Protein AF-A0A969EM32-F1 (afdb_monomer_lite)

Radius of gyration: 26.32 Å; chains: 1; bounding box: 41×56×76 Å

Secondary structure (DSSP, 8-state):
-PPP--B-TTT-PBP-EEEEE-TTT--EEEEEEPPPTGGGS-HHHHHHHHHHHHTTT-HHHHHHHH---HHHHHHHHHHHHHHTT-PPPP-TTT---HHHHHHHHHTTSS-HHHHHHHHTT-------S------STT-PPP-------

Structure (mmCIF, N/CA/C/O backbone):
data_AF-A0A969EM32-F1
#
_entry.id   AF-A0A969EM32-F1
#
loop_
_atom_site.group_PDB
_atom_site.id
_atom_site.type_symbol
_atom_site.label_atom_id
_atom_site.label_alt_id
_atom_site.label_comp_id
_atom_site.label_asym_id
_atom_site.label_entity_id
_atom_site.label_seq_id
_atom_site.pdbx_PDB_ins_code
_atom_site.Cartn_x
_atom_site.Cartn_y
_atom_site.Cartn_z
_atom_site.occupancy
_atom_site.B_iso_or_equiv
_atom_site.auth_seq_id
_atom_site.auth_comp_id
_atom_site.auth_asym_id
_atom_site.auth_atom_id
_atom_site.pdbx_PDB_model_num
ATOM 1 N N . MET A 1 1 ? 5.592 5.531 12.434 1.00 56.56 1 MET A N 1
ATOM 2 C CA . MET A 1 1 ? 4.143 5.229 12.426 1.00 56.56 1 MET A CA 1
ATOM 3 C C . MET A 1 1 ? 4.003 3.717 12.319 1.00 56.56 1 MET A C 1
ATOM 5 O O . MET A 1 1 ? 4.681 3.151 11.474 1.00 56.56 1 MET A O 1
ATOM 9 N N . ALA A 1 2 ? 3.247 3.053 13.196 1.00 67.38 2 ALA A N 1
ATOM 10 C CA . ALA A 1 2 ? 3.049 1.604 13.089 1.00 67.38 2 ALA A CA 1
ATOM 11 C C . ALA A 1 2 ? 2.040 1.301 11.969 1.00 67.38 2 ALA A C 1
ATOM 13 O O . ALA A 1 2 ? 1.015 1.978 11.874 1.00 67.38 2 ALA A O 1
ATOM 14 N N . LYS A 1 3 ? 2.338 0.315 11.113 1.00 76.44 3 LYS A N 1
ATOM 15 C CA . LYS A 1 3 ? 1.414 -0.153 10.071 1.00 76.44 3 LYS A CA 1
ATOM 16 C C . LYS A 1 3 ? 0.198 -0.809 10.740 1.00 76.44 3 LYS A C 1
ATOM 18 O O . LYS A 1 3 ? 0.350 -1.540 11.717 1.00 76.44 3 LYS A O 1
ATOM 23 N N . ILE A 1 4 ? -0.999 -0.545 10.217 1.00 83.50 4 ILE A N 1
ATOM 24 C CA . ILE A 1 4 ? -2.218 -1.258 10.623 1.00 83.50 4 ILE A CA 1
ATOM 25 C C . ILE A 1 4 ? -2.036 -2.747 10.308 1.00 83.50 4 ILE A C 1
ATOM 27 O O . ILE A 1 4 ? -1.560 -3.092 9.228 1.00 83.50 4 ILE A O 1
ATOM 31 N N . LEU A 1 5 ? -2.423 -3.619 11.239 1.00 83.69 5 LEU A N 1
ATOM 32 C CA . LEU A 1 5 ? -2.429 -5.062 11.013 1.00 83.69 5 LEU A CA 1
ATOM 33 C C . LEU A 1 5 ? -3.552 -5.410 10.030 1.00 83.69 5 LEU A C 1
ATOM 35 O O . LEU A 1 5 ? -4.732 -5.354 10.370 1.00 83.69 5 LEU A O 1
ATOM 39 N N . ASP A 1 6 ? -3.180 -5.742 8.798 1.00 84.75 6 ASP A N 1
ATOM 40 C CA . ASP A 1 6 ? -4.082 -6.215 7.745 1.00 84.75 6 ASP A CA 1
ATOM 41 C C . ASP A 1 6 ? -4.188 -7.752 7.703 1.00 84.75 6 ASP A C 1
ATOM 43 O O . ASP A 1 6 ? -5.088 -8.295 7.054 1.00 84.75 6 ASP A O 1
ATOM 47 N N . GLN A 1 7 ? -3.322 -8.448 8.449 1.00 87.31 7 GLN A N 1
ATOM 48 C CA . GLN A 1 7 ? -3.287 -9.902 8.599 1.00 87.31 7 GLN A CA 1
ATOM 49 C C . GLN A 1 7 ? -3.225 -10.320 10.072 1.00 87.31 7 GLN A C 1
ATOM 51 O O . GLN A 1 7 ? -2.558 -9.694 10.896 1.00 87.31 7 GLN A O 1
ATOM 56 N N . CYS A 1 8 ? -3.899 -11.423 10.396 1.00 88.00 8 CYS A N 1
ATOM 57 C CA . CYS A 1 8 ? -3.908 -12.009 11.728 1.00 88.00 8 CYS A CA 1
ATOM 58 C C . CYS A 1 8 ? -2.532 -12.617 12.058 1.00 88.00 8 CYS A C 1
ATOM 60 O O . CYS A 1 8 ? -2.083 -13.502 11.330 1.00 88.00 8 CYS A O 1
ATOM 62 N N . PRO A 1 9 ? -1.879 -12.250 13.177 1.00 90.00 9 PRO A N 1
ATOM 63 C CA . PRO A 1 9 ? -0.554 -12.775 13.529 1.00 90.00 9 PRO A CA 1
ATOM 64 C C . PRO A 1 9 ? -0.549 -14.275 13.872 1.00 90.00 9 PRO A C 1
ATOM 66 O O . PRO A 1 9 ? 0.516 -14.874 13.968 1.00 90.00 9 PRO A O 1
ATOM 69 N N . VAL A 1 10 ? -1.725 -14.885 14.061 1.00 96.00 10 VAL A N 1
ATOM 70 C CA . VAL A 1 10 ? -1.869 -16.310 14.400 1.00 96.00 10 VAL A CA 1
ATOM 71 C C . VAL A 1 10 ? -2.097 -17.168 13.156 1.00 96.00 10 VAL A C 1
ATOM 73 O O . VAL A 1 10 ? -1.443 -18.191 12.987 1.00 96.00 10 VAL A O 1
ATOM 76 N N . CYS A 1 11 ? -3.028 -16.773 12.284 1.00 94.75 11 CYS A N 1
ATOM 77 C CA . CYS A 1 11 ? -3.462 -17.590 11.142 1.00 94.75 11 CYS A CA 1
ATOM 78 C C . CYS A 1 11 ? -3.261 -16.922 9.776 1.00 94.75 11 CYS A C 1
ATOM 80 O O . CYS A 1 11 ? -3.685 -17.479 8.768 1.00 94.75 11 CYS A O 1
ATOM 82 N N . GLN A 1 12 ? -2.686 -15.717 9.736 1.00 89.56 12 GLN A N 1
ATOM 83 C CA . GLN A 1 12 ? -2.434 -14.921 8.523 1.00 89.56 12 GLN A CA 1
ATOM 84 C C . GLN A 1 12 ? -3.695 -14.576 7.708 1.00 89.56 12 GLN A C 1
ATOM 86 O O . GLN A 1 12 ? -3.611 -14.033 6.610 1.00 89.56 12 GLN A O 1
ATOM 91 N N . SER A 1 13 ? -4.887 -14.842 8.253 1.00 89.75 13 SER A N 1
ATOM 92 C CA . SER A 1 13 ? -6.154 -14.456 7.631 1.00 89.75 13 SER A CA 1
ATOM 93 C C . SER A 1 13 ? -6.327 -12.939 7.635 1.00 89.75 13 SER A C 1
ATOM 95 O O . SER A 1 13 ? -5.811 -12.249 8.516 1.00 89.75 13 SER A O 1
ATOM 97 N N . ARG A 1 14 ? -7.084 -12.420 6.667 1.00 87.38 14 ARG A N 1
ATOM 98 C CA . ARG A 1 14 ? -7.374 -10.988 6.545 1.00 87.38 14 ARG A CA 1
ATOM 99 C C . ARG A 1 14 ? -8.086 -10.458 7.794 1.00 87.38 14 ARG A C 1
ATOM 101 O O . ARG A 1 14 ? -9.037 -11.079 8.265 1.00 87.38 14 ARG A O 1
ATOM 108 N N . MET A 1 15 ? -7.652 -9.301 8.290 1.00 88.12 15 MET A N 1
ATOM 109 C CA . MET A 1 15 ? -8.316 -8.588 9.386 1.00 88.12 15 MET A CA 1
ATOM 110 C C . MET A 1 15 ? -9.205 -7.449 8.871 1.00 88.12 15 MET A C 1
ATOM 112 O O . MET A 1 15 ? -8.922 -6.828 7.843 1.00 88.12 15 MET A O 1
ATOM 116 N N . GLU A 1 16 ? -10.275 -7.167 9.613 1.00 89.25 16 GLU A N 1
ATOM 117 C CA . GLU A 1 16 ? -11.172 -6.026 9.409 1.00 89.25 16 GLU A CA 1
ATOM 118 C C . GLU A 1 16 ? -11.050 -5.065 10.594 1.00 89.25 16 GLU A C 1
ATOM 120 O O . GLU A 1 16 ? -10.854 -5.485 11.736 1.00 89.25 16 GLU A O 1
ATOM 125 N N . ILE A 1 17 ? -11.184 -3.767 10.331 1.00 90.44 17 ILE A N 1
ATOM 126 C CA . ILE A 1 17 ? -11.263 -2.753 11.384 1.00 90.44 17 ILE A CA 1
ATOM 127 C C . ILE A 1 17 ? -12.720 -2.714 11.853 1.00 90.44 17 ILE A C 1
ATOM 129 O O . ILE A 1 17 ? -13.616 -2.546 11.029 1.00 90.44 17 ILE A O 1
ATOM 133 N N . THR A 1 18 ? -12.972 -2.861 13.156 1.00 93.94 18 THR A N 1
ATOM 134 C CA . THR A 1 18 ? -14.342 -2.916 13.706 1.00 93.94 18 THR A CA 1
ATOM 135 C C . THR A 1 18 ? -14.781 -1.649 14.444 1.00 93.94 18 THR A C 1
ATOM 137 O O . THR A 1 18 ? -15.971 -1.446 14.694 1.00 93.94 18 THR A O 1
ATOM 140 N N . GLN A 1 19 ? -13.824 -0.803 14.830 1.00 94.25 19 GLN A N 1
ATOM 141 C CA . GLN A 1 19 ? -14.070 0.356 15.678 1.00 94.25 19 GLN A CA 1
ATOM 142 C C . GLN A 1 19 ? -13.064 1.474 15.390 1.00 94.25 19 GLN A C 1
ATOM 144 O O . GLN A 1 19 ? -11.862 1.229 15.295 1.00 94.25 19 GLN A O 1
ATOM 149 N N . LEU A 1 20 ? -13.561 2.707 15.295 1.00 93.19 20 LEU A N 1
ATOM 150 C CA . LEU A 1 20 ? -12.769 3.934 15.234 1.00 93.19 20 LEU A CA 1
ATOM 151 C C . LEU A 1 20 ? -13.159 4.837 16.406 1.00 93.19 20 LEU A C 1
ATOM 153 O O . LEU A 1 20 ? -14.346 4.996 16.687 1.00 93.19 20 LEU A O 1
ATOM 157 N N . SER A 1 21 ? -12.171 5.447 17.057 1.00 95.75 21 SER A N 1
ATOM 158 C CA . SER A 1 21 ? -12.388 6.378 18.169 1.00 95.75 21 SER A CA 1
ATOM 159 C C . SER A 1 21 ? -11.824 7.752 17.821 1.00 95.75 21 SER A C 1
ATOM 161 O O . SER A 1 21 ? -10.655 7.872 17.448 1.00 95.75 21 SER A O 1
ATOM 163 N N . CYS A 1 22 ? -12.644 8.795 17.947 1.00 96.31 22 CYS A N 1
ATOM 164 C CA . CYS A 1 22 ? -12.205 10.174 17.766 1.00 96.31 22 CYS A CA 1
ATOM 165 C C . CYS A 1 22 ? -11.365 10.628 18.965 1.00 96.31 22 CYS A C 1
ATOM 167 O O . CYS A 1 22 ? -11.826 10.585 20.103 1.00 96.31 22 CYS A O 1
ATOM 169 N N . THR A 1 23 ? -10.161 11.136 18.712 1.00 96.56 23 THR A N 1
ATOM 170 C CA . THR A 1 23 ? -9.247 11.626 19.757 1.00 96.56 23 THR A CA 1
ATOM 171 C C . THR A 1 23 ? -9.622 12.999 20.319 1.00 96.56 23 THR A C 1
ATOM 173 O O . THR A 1 23 ? -9.026 13.427 21.300 1.00 96.56 23 THR A O 1
ATOM 176 N N . SER A 1 24 ? -10.588 13.699 19.711 1.00 97.94 24 SER A N 1
ATOM 177 C CA . SER A 1 24 ? -10.993 15.050 20.126 1.00 97.94 24 SER A CA 1
ATOM 178 C C . SER A 1 24 ? -12.307 15.098 20.903 1.00 97.94 24 SER A C 1
ATOM 180 O O . SER A 1 24 ? -12.475 15.991 21.725 1.00 97.94 24 SER A O 1
ATOM 182 N N . CYS A 1 25 ? -13.259 14.214 20.602 1.00 97.31 25 CYS A N 1
ATOM 183 C CA . CYS A 1 25 ? -14.602 14.242 21.194 1.00 97.31 25 CYS A CA 1
ATOM 184 C C . CYS A 1 25 ? -15.093 12.862 21.645 1.00 97.31 25 CYS A C 1
ATOM 186 O O . CYS A 1 25 ? -16.281 12.694 21.897 1.00 97.31 25 CYS A O 1
ATOM 188 N N . GLU A 1 26 ? -14.202 11.865 21.669 1.00 96.19 26 GLU A N 1
ATOM 189 C CA . GLU A 1 26 ? -14.467 10.501 22.153 1.00 96.19 26 GLU A CA 1
ATOM 190 C C . GLU A 1 26 ? -15.580 9.745 21.410 1.00 96.19 26 GLU A C 1
ATOM 192 O O . GLU A 1 26 ? -15.973 8.650 21.804 1.00 96.19 26 GLU A O 1
ATOM 197 N N . THR A 1 27 ? -16.066 10.283 20.288 1.00 97.75 27 THR A N 1
ATOM 198 C CA . THR A 1 27 ? -17.057 9.602 19.452 1.00 97.75 27 THR A CA 1
ATOM 199 C C . THR A 1 27 ? -16.503 8.267 18.970 1.00 97.75 27 THR A C 1
ATOM 201 O O . THR A 1 27 ? -15.416 8.210 18.388 1.00 97.75 27 THR A O 1
ATOM 204 N N . VAL A 1 28 ? -17.279 7.205 19.186 1.00 97.62 28 VAL A N 1
ATOM 205 C CA . VAL A 1 28 ? -16.963 5.851 18.737 1.00 97.62 28 VAL A CA 1
ATOM 206 C C . VAL A 1 28 ? -17.838 5.501 17.542 1.00 97.62 28 VAL A C 1
ATOM 208 O O . VAL A 1 28 ? -19.064 5.553 17.618 1.00 97.62 28 VAL A O 1
ATOM 211 N N . VAL A 1 29 ? -17.200 5.110 16.444 1.00 96.31 29 VAL A N 1
ATOM 212 C CA . VAL A 1 29 ? -17.874 4.590 15.254 1.00 96.31 29 VAL A CA 1
ATOM 213 C C . VAL A 1 29 ? -17.620 3.089 15.184 1.00 96.31 29 VAL A C 1
ATOM 215 O O . VAL A 1 29 ? -16.473 2.659 15.060 1.00 96.31 29 VAL A O 1
ATOM 218 N N . VAL A 1 30 ? -18.688 2.294 15.264 1.00 97.12 30 VAL A N 1
ATOM 219 C CA . VAL A 1 30 ? -18.642 0.828 15.163 1.00 97.12 30 VAL A CA 1
ATOM 220 C C . VAL A 1 30 ? -19.178 0.403 13.803 1.00 97.12 30 VAL A C 1
ATOM 222 O O . VAL A 1 30 ? -20.236 0.855 13.370 1.00 97.12 30 VAL A O 1
ATOM 225 N N . GLY A 1 31 ? -18.449 -0.473 13.126 1.00 94.19 31 GLY A N 1
ATOM 226 C CA . GLY A 1 31 ? -18.791 -0.955 11.792 1.00 94.19 31 GLY A CA 1
ATOM 227 C C . GLY A 1 31 ? -17.672 -1.821 11.236 1.00 94.19 31 GLY A C 1
ATOM 228 O O . GLY A 1 31 ? -16.609 -1.899 11.833 1.00 94.19 31 GLY A O 1
ATOM 229 N N . ARG A 1 32 ? -17.894 -2.488 10.104 1.00 92.50 32 ARG A N 1
ATOM 230 C CA . ARG A 1 32 ? -16.833 -3.242 9.420 1.00 92.50 32 ARG A CA 1
ATOM 231 C C . ARG A 1 32 ? -16.186 -2.346 8.379 1.00 92.50 32 ARG A C 1
ATOM 233 O O . ARG A 1 32 ? -16.844 -1.952 7.418 1.00 92.50 32 ARG A O 1
ATOM 240 N N . PHE A 1 33 ? -14.914 -2.024 8.575 1.00 89.19 33 PHE A N 1
ATOM 241 C CA . PHE A 1 33 ? -14.136 -1.202 7.659 1.00 89.19 33 PHE A CA 1
ATOM 242 C C . PHE A 1 33 ? -12.974 -2.006 7.091 1.00 89.19 33 PHE A C 1
ATOM 244 O O . PHE A 1 33 ? -12.280 -2.743 7.796 1.00 89.19 33 PHE A O 1
ATOM 251 N N . GLU A 1 34 ? -12.729 -1.815 5.801 1.00 83.75 34 GLU A N 1
ATOM 252 C CA . GLU A 1 34 ? -11.559 -2.374 5.149 1.00 83.75 34 GLU A CA 1
ATOM 253 C C . GLU A 1 34 ? -10.406 -1.361 5.156 1.00 83.75 34 GLU A C 1
ATOM 255 O O . GLU A 1 34 ? -10.621 -0.191 4.824 1.00 83.75 34 GLU A O 1
ATOM 260 N N . PRO A 1 35 ? -9.167 -1.787 5.464 1.00 82.75 35 PRO A N 1
ATOM 261 C CA . PRO A 1 35 ? -7.992 -0.959 5.232 1.00 82.75 35 PRO A CA 1
ATOM 262 C C . PRO A 1 35 ? -7.908 -0.540 3.760 1.00 82.75 35 PRO A C 1
ATOM 264 O O . PRO A 1 35 ? -8.168 -1.343 2.853 1.00 82.75 35 PRO A O 1
ATOM 267 N N . ASN A 1 36 ? -7.520 0.713 3.513 1.00 85.75 36 ASN A N 1
ATOM 268 C CA . ASN A 1 36 ? -7.373 1.217 2.151 1.00 85.75 36 ASN A CA 1
ATOM 269 C C . ASN A 1 36 ? -6.213 0.507 1.418 1.00 85.75 36 ASN A C 1
ATOM 271 O O . ASN A 1 36 ? -5.408 -0.205 2.019 1.00 85.75 36 ASN A O 1
ATOM 275 N N . ARG A 1 37 ? -6.111 0.703 0.099 1.00 87.56 37 ARG A N 1
ATOM 276 C CA . ARG A 1 37 ? -5.074 0.050 -0.723 1.00 87.56 37 ARG A CA 1
ATOM 277 C C . ARG A 1 37 ? -3.640 0.371 -0.283 1.00 87.56 37 ARG A C 1
ATOM 279 O O . ARG A 1 37 ? -2.784 -0.499 -0.354 1.00 87.56 37 ARG A O 1
ATOM 286 N N . PHE A 1 38 ? -3.390 1.575 0.232 1.00 88.81 38 PHE A N 1
ATOM 287 C CA . PHE A 1 38 ? -2.070 1.982 0.718 1.00 88.81 38 PHE A CA 1
ATOM 288 C C . PHE A 1 38 ? -1.706 1.271 2.022 1.00 88.81 38 PHE A C 1
ATOM 290 O O . PHE A 1 38 ? -0.550 0.928 2.232 1.00 88.81 38 PHE A O 1
ATOM 297 N N . SER A 1 39 ? -2.695 0.980 2.873 1.00 86.19 39 SER A N 1
ATOM 298 C CA . SER A 1 39 ? -2.494 0.199 4.097 1.00 86.19 39 SER A CA 1
ATOM 299 C C . SER A 1 39 ? -2.045 -1.236 3.822 1.00 86.19 39 SER A C 1
ATOM 301 O O . SER A 1 39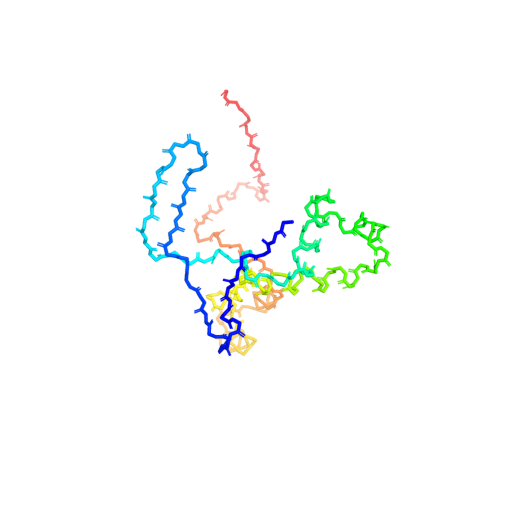 ? -1.485 -1.855 4.717 1.00 86.19 39 SER A O 1
ATOM 303 N N . LYS A 1 40 ? -2.271 -1.756 2.610 1.00 85.19 40 LYS A N 1
ATOM 304 C CA . LYS A 1 40 ? -1.865 -3.107 2.199 1.00 85.19 40 LYS A CA 1
ATOM 305 C C . LYS A 1 40 ? -0.440 -3.158 1.645 1.00 85.19 40 LYS A C 1
ATOM 307 O O . LYS A 1 40 ? 0.128 -4.241 1.551 1.00 85.19 40 LYS A O 1
ATOM 312 N N . LEU A 1 41 ? 0.152 -2.008 1.312 1.00 89.50 41 LEU A N 1
ATOM 313 C CA . LEU A 1 41 ? 1.494 -1.960 0.742 1.00 89.50 41 LEU A CA 1
ATOM 314 C C . LEU A 1 41 ? 2.546 -2.517 1.721 1.00 89.50 41 LEU A C 1
ATOM 316 O O . LEU A 1 41 ? 2.433 -2.321 2.942 1.00 89.50 41 LEU A O 1
ATOM 320 N N . PRO A 1 42 ? 3.585 -3.200 1.215 1.00 88.69 42 PRO A N 1
ATOM 321 C CA . PRO A 1 42 ? 4.790 -3.486 1.982 1.00 88.69 42 PRO A CA 1
ATOM 322 C C . PRO A 1 42 ? 5.440 -2.198 2.501 1.00 88.69 42 PRO A C 1
ATOM 324 O O . PRO A 1 42 ? 5.355 -1.142 1.872 1.00 88.69 42 PRO A O 1
ATOM 327 N N . GLN A 1 43 ? 6.140 -2.283 3.635 1.00 88.50 43 GLN A N 1
ATOM 328 C CA . GLN A 1 43 ? 6.823 -1.125 4.227 1.00 88.50 43 GLN A CA 1
ATOM 329 C C . GLN A 1 43 ? 7.843 -0.500 3.258 1.00 88.50 43 GLN A C 1
ATOM 331 O O . GLN A 1 43 ? 7.996 0.719 3.209 1.00 88.50 43 GLN A O 1
ATOM 336 N N . GLU A 1 44 ? 8.510 -1.336 2.466 1.00 91.56 44 GLU A N 1
ATOM 337 C CA . GLU A 1 44 ? 9.471 -0.925 1.441 1.00 91.56 44 GLU A CA 1
ATOM 338 C C . GLU A 1 44 ? 8.800 -0.122 0.318 1.00 91.56 44 GLU A C 1
ATOM 340 O O . GLU A 1 44 ? 9.317 0.918 -0.092 1.00 91.56 44 GLU A O 1
ATOM 345 N N . SER A 1 45 ? 7.620 -0.553 -0.131 1.00 93.75 45 SER A N 1
ATOM 346 C CA . SER A 1 45 ? 6.826 0.141 -1.149 1.00 93.75 45 SER A CA 1
ATOM 347 C C . SER A 1 45 ? 6.276 1.472 -0.640 1.00 93.75 45 SER A C 1
ATOM 349 O O . SER A 1 45 ? 6.267 2.452 -1.382 1.00 93.75 45 SER A O 1
ATOM 351 N N . ILE A 1 46 ? 5.885 1.549 0.639 1.00 93.06 46 ILE A N 1
ATOM 352 C CA . ILE A 1 46 ? 5.496 2.814 1.286 1.00 93.06 46 ILE A CA 1
ATOM 353 C C . ILE A 1 46 ? 6.681 3.785 1.310 1.00 93.06 46 ILE A C 1
ATOM 355 O O . ILE A 1 46 ? 6.538 4.930 0.888 1.00 93.06 46 ILE A O 1
ATOM 359 N N . ALA A 1 47 ? 7.864 3.331 1.736 1.00 93.25 47 ALA A N 1
ATOM 360 C CA . ALA A 1 47 ? 9.065 4.167 1.760 1.00 93.25 47 ALA A CA 1
ATOM 361 C C . ALA A 1 47 ? 9.453 4.664 0.355 1.00 93.25 47 ALA A C 1
ATOM 363 O O . ALA A 1 47 ? 9.819 5.828 0.177 1.00 93.25 47 ALA A O 1
ATOM 364 N N . PHE A 1 48 ? 9.327 3.804 -0.659 1.00 95.88 48 PHE A N 1
ATOM 365 C CA . PHE A 1 48 ? 9.554 4.191 -2.048 1.00 95.88 48 PHE A CA 1
ATOM 366 C C . PHE A 1 48 ? 8.519 5.212 -2.547 1.00 95.88 48 PHE A C 1
ATOM 368 O O . PHE A 1 48 ? 8.897 6.201 -3.175 1.00 95.88 48 PHE A O 1
ATOM 375 N N . LEU A 1 49 ? 7.233 5.026 -2.226 1.00 95.50 49 LEU A N 1
ATOM 376 C CA . LEU A 1 49 ? 6.166 5.977 -2.551 1.00 95.50 49 LEU A CA 1
ATOM 377 C C . LEU A 1 49 ? 6.412 7.347 -1.896 1.00 95.50 49 LEU A C 1
ATOM 379 O O . LEU A 1 49 ? 6.260 8.375 -2.553 1.00 95.50 49 LEU A O 1
ATOM 383 N N . GLU A 1 50 ? 6.835 7.386 -0.632 1.00 95.31 50 GLU A N 1
ATOM 384 C CA . GLU A 1 50 ? 7.194 8.635 0.052 1.00 95.31 50 GLU A CA 1
ATOM 385 C C . GLU A 1 50 ? 8.362 9.349 -0.636 1.00 95.31 50 GLU A C 1
ATOM 387 O O . GLU A 1 50 ? 8.301 10.563 -0.849 1.00 95.31 50 GLU A O 1
ATOM 392 N N . ALA A 1 51 ? 9.406 8.610 -1.026 1.00 95.31 51 ALA A N 1
ATOM 393 C CA . ALA A 1 51 ? 10.528 9.164 -1.780 1.00 95.31 51 ALA A CA 1
ATOM 394 C C . ALA A 1 51 ? 10.080 9.696 -3.150 1.00 95.31 51 ALA A C 1
ATOM 396 O O . ALA A 1 51 ? 10.489 10.785 -3.556 1.00 95.31 51 ALA A O 1
ATOM 397 N N . PHE A 1 52 ? 9.200 8.971 -3.842 1.00 96.75 52 PHE A N 1
ATOM 398 C CA . PHE A 1 52 ? 8.624 9.404 -5.112 1.00 96.75 52 PHE A CA 1
ATOM 399 C C . PHE A 1 52 ? 7.851 10.722 -4.964 1.00 96.75 52 PHE A C 1
ATOM 401 O O . PHE A 1 52 ? 8.091 11.665 -5.719 1.00 96.75 52 PHE A O 1
ATOM 408 N N . VAL A 1 53 ? 6.975 10.829 -3.959 1.00 96.38 53 VAL A N 1
ATOM 409 C CA . VAL A 1 53 ? 6.191 12.047 -3.693 1.00 96.38 53 VAL A CA 1
ATOM 410 C C . VAL A 1 53 ? 7.087 13.209 -3.255 1.00 96.38 53 VAL A C 1
ATOM 412 O O . VAL A 1 53 ? 6.913 14.325 -3.746 1.00 96.38 53 VAL A O 1
ATOM 415 N N . ARG A 1 54 ? 8.086 12.964 -2.396 1.00 96.19 54 ARG A N 1
ATOM 416 C CA . ARG A 1 54 ? 9.068 13.976 -1.961 1.00 96.19 54 ARG A CA 1
ATOM 417 C C . ARG A 1 54 ? 9.813 14.588 -3.145 1.00 96.19 54 ARG A C 1
ATOM 419 O O . ARG A 1 54 ? 9.965 15.804 -3.209 1.00 96.19 54 ARG A O 1
ATOM 426 N N . ASN A 1 55 ? 10.214 13.747 -4.094 1.00 96.19 55 ASN A N 1
ATOM 427 C CA . ASN A 1 55 ? 10.880 14.151 -5.329 1.00 96.19 55 ASN A CA 1
ATOM 428 C C . ASN A 1 55 ? 9.888 14.571 -6.434 1.00 96.19 55 ASN A C 1
ATOM 430 O O . ASN A 1 55 ? 10.282 14.728 -7.586 1.00 96.19 55 ASN A O 1
ATOM 434 N N . ARG A 1 56 ? 8.592 14.742 -6.124 1.00 95.31 56 ARG A N 1
ATOM 435 C CA . ARG A 1 56 ? 7.537 15.164 -7.072 1.00 95.31 56 ARG A CA 1
ATOM 436 C C . ARG A 1 56 ? 7.467 14.299 -8.342 1.00 95.31 56 ARG A C 1
ATOM 438 O O . ARG A 1 56 ? 7.135 14.790 -9.417 1.00 95.31 56 ARG A O 1
ATOM 445 N N . GLY A 1 57 ? 7.820 13.020 -8.227 1.00 93.25 57 GLY A N 1
ATOM 446 C CA . GLY A 1 57 ? 7.899 12.076 -9.342 1.00 93.25 57 GLY A CA 1
ATOM 447 C C . GLY A 1 57 ? 9.085 12.277 -10.293 1.00 93.25 57 GLY A C 1
ATOM 448 O O . GLY A 1 57 ? 9.130 11.662 -11.360 1.00 93.25 57 GLY A O 1
ATOM 449 N N . ASN A 1 58 ? 10.061 13.118 -9.941 1.00 94.50 58 ASN A N 1
ATOM 450 C CA . ASN A 1 58 ? 11.253 13.339 -10.748 1.00 94.50 58 ASN A CA 1
ATOM 451 C C . ASN A 1 58 ? 12.247 12.182 -10.585 1.00 94.50 58 ASN A C 1
ATOM 453 O O . ASN A 1 58 ? 13.038 12.135 -9.644 1.00 94.50 58 ASN A O 1
ATOM 457 N N . VAL A 1 59 ? 12.243 11.267 -11.555 1.00 93.81 59 VAL A N 1
ATOM 458 C CA . VAL A 1 59 ? 13.096 10.069 -11.530 1.00 93.81 59 VAL A CA 1
ATOM 459 C C . VAL A 1 59 ? 14.586 10.416 -11.429 1.00 93.81 59 VAL A C 1
ATOM 461 O O . VAL A 1 59 ? 15.308 9.734 -10.714 1.00 93.81 59 VAL A O 1
ATOM 464 N N . LYS A 1 60 ? 15.052 11.503 -12.061 1.00 92.19 60 LYS A N 1
ATOM 465 C CA . LYS A 1 60 ? 16.468 11.913 -11.979 1.00 92.19 60 LYS A CA 1
ATOM 466 C C . LYS A 1 60 ? 16.860 12.390 -10.581 1.00 92.19 60 LYS A C 1
ATOM 468 O O . LYS A 1 60 ? 18.001 12.228 -10.161 1.00 92.19 60 LYS A O 1
ATOM 473 N N . GLU A 1 61 ? 15.940 13.030 -9.865 1.00 94.44 61 GLU A N 1
ATOM 474 C CA . GLU A 1 61 ? 16.167 13.398 -8.465 1.00 94.44 61 GLU A CA 1
ATOM 475 C C . GLU A 1 61 ? 16.164 12.166 -7.572 1.00 94.44 61 GLU A C 1
ATOM 477 O O . GLU A 1 61 ? 17.065 12.025 -6.751 1.00 94.44 61 GLU A O 1
ATOM 482 N N . MET A 1 62 ? 15.260 11.221 -7.827 1.00 96.12 62 MET A N 1
ATOM 483 C CA . MET A 1 62 ? 15.244 9.942 -7.122 1.00 96.12 62 MET A CA 1
ATOM 484 C C . MET A 1 62 ? 16.520 9.119 -7.338 1.00 96.12 62 MET A C 1
ATOM 486 O O . MET A 1 62 ? 16.980 8.493 -6.391 1.00 96.12 62 MET A O 1
ATOM 490 N N . GLU A 1 63 ? 17.125 9.128 -8.532 1.00 94.69 63 GLU A N 1
ATOM 491 C CA . GLU A 1 63 ? 18.425 8.470 -8.765 1.00 94.69 63 GLU A CA 1
ATOM 492 C C . GLU A 1 63 ? 19.511 9.021 -7.838 1.00 94.69 63 GLU A C 1
ATOM 494 O O . GLU A 1 63 ? 20.301 8.259 -7.283 1.00 94.69 63 GLU A O 1
ATOM 499 N N . ARG A 1 64 ? 19.531 10.345 -7.643 1.00 93.56 64 ARG A N 1
ATOM 500 C CA . ARG A 1 64 ? 20.502 11.016 -6.769 1.00 93.56 64 ARG A CA 1
ATOM 501 C C . ARG A 1 64 ? 20.209 10.782 -5.288 1.00 93.56 64 ARG A C 1
ATOM 503 O O . ARG A 1 64 ? 21.145 10.567 -4.531 1.00 93.56 64 ARG A O 1
ATOM 510 N N . ASP A 1 65 ? 18.937 10.825 -4.897 1.00 92.56 65 ASP A N 1
ATOM 511 C CA . ASP A 1 65 ? 18.479 10.673 -3.507 1.00 92.56 65 ASP A CA 1
ATOM 512 C C . ASP A 1 65 ? 18.622 9.223 -3.010 1.00 92.56 65 ASP A C 1
ATOM 514 O O . ASP A 1 65 ? 19.103 8.972 -1.909 1.00 92.56 65 ASP A O 1
ATOM 518 N N . LEU A 1 66 ? 18.250 8.248 -3.845 1.00 92.62 66 LEU A N 1
ATOM 519 C CA . LEU A 1 66 ? 18.235 6.825 -3.490 1.00 92.62 66 LEU A CA 1
ATOM 520 C C . LEU A 1 66 ? 19.508 6.070 -3.907 1.00 92.62 66 LEU A C 1
ATOM 522 O O . LEU A 1 66 ? 19.694 4.929 -3.489 1.00 92.62 66 LEU A O 1
ATOM 526 N N . GLY A 1 67 ? 20.364 6.659 -4.750 1.00 93.69 67 GLY A N 1
ATOM 527 C CA . GLY A 1 67 ? 21.610 6.034 -5.212 1.00 93.69 67 GLY A CA 1
ATOM 528 C C . GLY A 1 67 ? 21.410 4.790 -6.088 1.00 93.69 67 GLY A C 1
ATOM 529 O O . GLY A 1 67 ? 22.294 3.938 -6.165 1.00 93.69 67 GLY A O 1
ATOM 530 N N . ILE A 1 68 ? 20.249 4.659 -6.733 1.00 93.88 68 ILE A N 1
ATOM 531 C CA . ILE A 1 68 ? 19.893 3.532 -7.607 1.00 93.88 68 ILE A CA 1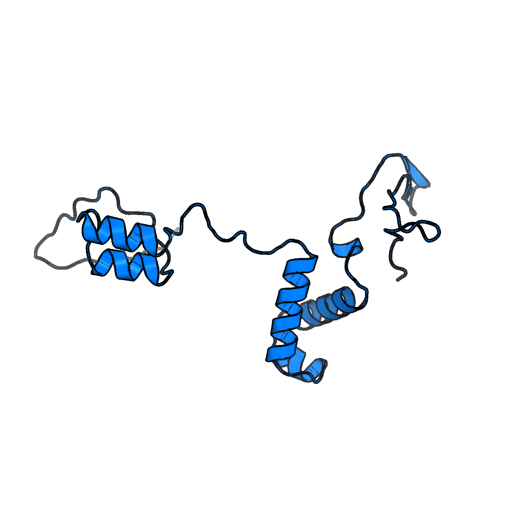
ATOM 532 C C . ILE A 1 68 ? 19.690 4.006 -9.045 1.00 93.88 68 ILE A C 1
ATOM 534 O O . ILE A 1 68 ? 19.356 5.163 -9.286 1.00 93.88 68 ILE A O 1
ATOM 538 N N . SER A 1 69 ? 19.881 3.106 -10.012 1.00 94.44 69 SER A N 1
ATOM 539 C CA . SER A 1 69 ? 19.755 3.458 -11.427 1.00 94.44 69 SER A CA 1
ATOM 540 C C . SER A 1 69 ? 18.305 3.712 -11.839 1.00 94.44 69 SER A C 1
ATOM 542 O O . SER A 1 69 ? 17.366 3.118 -11.299 1.00 94.44 69 SER A O 1
ATOM 544 N N . TYR A 1 70 ? 18.133 4.524 -12.881 1.00 90.62 70 TYR A N 1
ATOM 545 C CA . TYR A 1 70 ? 16.856 4.820 -13.526 1.00 90.62 70 TYR A CA 1
ATOM 546 C C . TYR A 1 70 ? 15.998 3.571 -13.752 1.00 90.62 70 TYR A C 1
ATOM 548 O O . TYR A 1 70 ? 14.797 3.574 -13.489 1.00 90.62 70 TYR A O 1
ATOM 556 N N . TRP A 1 71 ? 16.620 2.488 -14.233 1.00 92.12 71 TRP A N 1
ATOM 557 C CA . TRP A 1 71 ? 15.925 1.245 -14.572 1.00 92.12 71 TRP A CA 1
ATOM 558 C C . TRP A 1 71 ? 15.323 0.572 -13.334 1.00 92.12 71 TRP A C 1
ATOM 560 O O . TRP A 1 71 ? 14.195 0.088 -13.379 1.00 92.12 71 TRP A O 1
ATOM 570 N N . VAL A 1 72 ? 16.042 0.601 -12.208 1.00 93.75 72 VAL A N 1
ATOM 571 C CA . VAL A 1 72 ? 15.548 0.073 -10.930 1.00 93.75 72 VAL A CA 1
ATOM 572 C C . VAL A 1 72 ? 14.397 0.927 -10.409 1.00 93.75 72 VAL A C 1
ATOM 574 O O . VAL A 1 72 ? 13.393 0.377 -9.966 1.00 93.75 72 VAL A O 1
ATOM 577 N N . ILE A 1 73 ? 14.498 2.257 -10.500 1.00 95.19 73 ILE A N 1
ATOM 578 C CA . ILE A 1 73 ? 13.409 3.157 -10.085 1.00 95.19 73 ILE A CA 1
ATOM 579 C C . ILE A 1 73 ? 12.166 2.901 -10.926 1.00 95.19 73 ILE A C 1
ATOM 581 O O . ILE A 1 73 ? 11.074 2.781 -10.383 1.00 95.19 73 ILE A O 1
ATOM 585 N N . ARG A 1 74 ? 12.328 2.777 -12.246 1.00 93.62 74 ARG A N 1
ATOM 586 C CA . ARG A 1 74 ? 11.211 2.521 -13.152 1.00 93.62 74 ARG A CA 1
ATOM 587 C C . ARG A 1 74 ? 10.528 1.193 -12.849 1.00 93.62 74 ARG A C 1
ATOM 589 O O . ARG A 1 74 ? 9.318 1.176 -12.673 1.00 93.62 74 ARG A O 1
ATOM 596 N N . ARG A 1 75 ? 11.312 0.129 -12.659 1.00 95.00 75 ARG A N 1
ATOM 597 C CA . ARG A 1 75 ? 10.794 -1.167 -12.213 1.00 95.00 75 ARG A CA 1
ATOM 598 C C . ARG A 1 75 ? 10.025 -1.056 -10.890 1.00 95.00 75 ARG A C 1
ATOM 600 O O . ARG A 1 75 ? 8.945 -1.617 -10.783 1.00 95.00 75 ARG A O 1
ATOM 607 N N . LYS A 1 76 ? 10.543 -0.315 -9.906 1.00 94.62 76 LYS A N 1
ATOM 608 C CA . LYS A 1 76 ? 9.859 -0.099 -8.618 1.00 94.62 76 LYS A CA 1
ATOM 609 C C . LYS A 1 76 ? 8.566 0.710 -8.749 1.00 94.62 76 LYS A C 1
ATOM 611 O O . LYS A 1 76 ? 7.628 0.468 -7.999 1.00 94.62 76 LYS A O 1
ATOM 616 N N . ILE A 1 77 ? 8.499 1.660 -9.685 1.00 94.94 77 ILE A N 1
ATOM 617 C CA . ILE A 1 77 ? 7.253 2.371 -10.010 1.00 94.94 77 ILE A CA 1
ATOM 618 C C . ILE A 1 77 ? 6.227 1.383 -10.569 1.00 94.94 77 ILE A C 1
ATOM 620 O O . ILE A 1 77 ? 5.086 1.391 -10.118 1.00 94.94 77 ILE A O 1
ATOM 624 N N . ASP A 1 78 ? 6.632 0.519 -11.499 1.00 93.50 78 ASP A N 1
ATOM 625 C CA . ASP A 1 78 ? 5.741 -0.482 -12.091 1.00 93.50 78 ASP A CA 1
ATOM 626 C C . ASP A 1 78 ? 5.247 -1.491 -11.033 1.00 93.50 78 ASP A C 1
ATOM 628 O O . ASP A 1 78 ? 4.049 -1.752 -10.942 1.00 93.50 78 ASP A O 1
ATOM 632 N N . GLU A 1 79 ? 6.140 -1.982 -10.164 1.00 94.06 79 GLU A N 1
ATOM 633 C CA . GLU A 1 79 ? 5.794 -2.836 -9.014 1.00 94.06 79 GLU A CA 1
ATOM 634 C C . GLU A 1 79 ? 4.777 -2.145 -8.085 1.00 94.06 79 GLU A C 1
ATOM 636 O O . GLU A 1 79 ? 3.763 -2.736 -7.720 1.00 94.06 79 GLU A O 1
ATOM 641 N N . LEU A 1 80 ? 4.987 -0.864 -7.765 1.00 95.00 80 LEU A N 1
ATOM 642 C CA . LEU A 1 80 ? 4.078 -0.083 -6.922 1.00 95.00 80 LEU A CA 1
ATOM 643 C C . LEU A 1 80 ? 2.699 0.126 -7.578 1.00 95.00 80 LEU A C 1
ATOM 645 O O . LEU A 1 80 ? 1.674 0.083 -6.895 1.00 95.00 80 LEU A O 1
ATOM 649 N N . ILE A 1 81 ? 2.650 0.344 -8.896 1.00 93.38 81 ILE A N 1
ATOM 650 C CA . ILE A 1 81 ? 1.395 0.440 -9.660 1.00 93.38 81 ILE A CA 1
ATOM 651 C C . ILE A 1 81 ? 0.624 -0.884 -9.579 1.00 93.38 81 ILE A C 1
ATOM 653 O O . ILE A 1 81 ? -0.589 -0.864 -9.338 1.00 93.38 81 ILE A O 1
ATOM 657 N N . ALA A 1 82 ? 1.320 -2.014 -9.729 1.00 91.88 82 ALA A N 1
ATOM 658 C CA . ALA A 1 82 ? 0.738 -3.347 -9.620 1.00 91.88 82 ALA A CA 1
ATOM 659 C C . ALA A 1 82 ? 0.187 -3.621 -8.210 1.00 91.88 82 ALA A C 1
ATOM 661 O O . ALA A 1 82 ? -0.976 -4.001 -8.062 1.00 91.88 82 ALA A O 1
ATOM 662 N N . GLU A 1 83 ? 0.969 -3.344 -7.163 1.00 92.06 83 GLU A N 1
ATOM 663 C CA . GLU A 1 83 ? 0.557 -3.510 -5.760 1.00 92.06 83 GLU A CA 1
ATOM 664 C C . GLU A 1 83 ? -0.660 -2.648 -5.389 1.00 92.06 83 GLU A C 1
ATOM 666 O O . GLU A 1 83 ? -1.527 -3.067 -4.618 1.00 92.06 83 GLU A O 1
ATOM 671 N N . LEU A 1 84 ? -0.762 -1.445 -5.962 1.00 91.81 84 LEU A N 1
ATOM 672 C CA . LEU A 1 84 ? -1.908 -0.551 -5.775 1.00 91.81 84 LEU A CA 1
ATOM 673 C C . LEU A 1 84 ? -3.139 -0.942 -6.611 1.00 91.81 84 LEU A C 1
ATOM 675 O O . LEU A 1 84 ? -4.196 -0.306 -6.464 1.00 91.81 84 LEU A O 1
ATOM 679 N N . GLY A 1 85 ? -3.017 -1.946 -7.486 1.00 90.06 85 GLY A N 1
ATOM 680 C CA . GLY A 1 85 ? -4.053 -2.333 -8.441 1.00 90.06 85 GLY A CA 1
ATOM 681 C C . GLY A 1 85 ? -4.419 -1.190 -9.389 1.00 90.06 85 GLY A C 1
ATOM 682 O O . GLY A 1 85 ? -5.595 -0.992 -9.694 1.00 90.06 85 GLY A O 1
ATOM 683 N N . LEU A 1 86 ? -3.429 -0.375 -9.764 1.00 88.69 86 LEU A N 1
ATOM 684 C CA . LEU A 1 86 ? -3.575 0.790 -10.643 1.00 88.69 86 LEU A CA 1
ATOM 685 C C . LEU A 1 86 ? -3.102 0.513 -12.067 1.00 88.69 86 LEU A C 1
ATOM 687 O O . LEU A 1 86 ? -3.021 1.445 -12.868 1.00 88.69 86 LEU A O 1
ATOM 691 N N . GLU A 1 87 ? -2.779 -0.740 -12.387 1.00 84.00 87 GLU A N 1
ATOM 692 C CA . GLU A 1 87 ? -2.469 -1.113 -13.757 1.00 84.00 87 GLU A CA 1
ATOM 693 C C . GLU A 1 87 ? -3.601 -0.642 -14.664 1.00 84.00 87 GLU A C 1
ATOM 695 O O . GLU A 1 87 ? -4.786 -0.895 -14.409 1.00 84.00 87 GLU A O 1
ATOM 700 N N . ALA A 1 88 ? -3.236 0.077 -15.725 1.00 62.47 88 ALA A N 1
ATOM 701 C CA . ALA A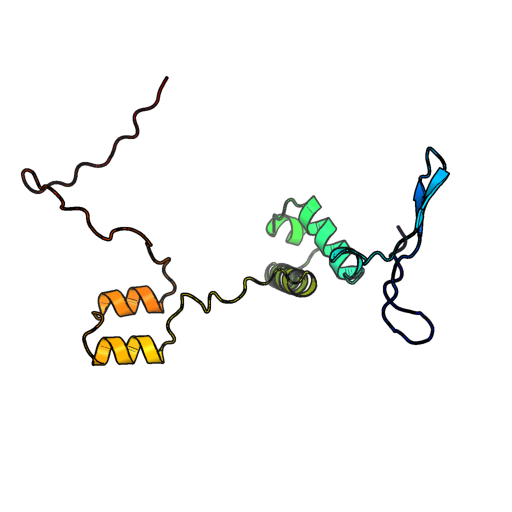 1 88 ? -4.168 0.294 -16.806 1.00 62.47 88 ALA A CA 1
ATOM 702 C C . ALA A 1 88 ? -4.593 -1.100 -17.259 1.00 62.47 88 ALA A C 1
ATOM 704 O O . ALA A 1 88 ? -3.749 -1.880 -17.709 1.00 62.47 88 ALA A O 1
ATOM 705 N N . LYS A 1 89 ? -5.887 -1.426 -17.128 1.00 53.78 89 LYS A N 1
ATOM 706 C CA . LYS A 1 89 ? -6.432 -2.556 -17.876 1.00 53.78 89 LYS A CA 1
ATOM 707 C C . LYS A 1 89 ? -5.913 -2.366 -19.302 1.00 53.78 89 LYS A C 1
ATOM 709 O O . LYS A 1 89 ? -6.053 -1.247 -19.812 1.00 53.78 89 LYS A O 1
ATOM 714 N N . PRO A 1 90 ? -5.272 -3.373 -19.926 1.00 47.56 90 PRO A N 1
ATOM 715 C CA . PRO A 1 90 ? -5.062 -3.285 -21.356 1.00 47.56 90 PRO A CA 1
ATOM 716 C C . PRO A 1 90 ? -6.432 -2.934 -21.916 1.00 47.56 90 PRO A C 1
ATOM 718 O O . PRO A 1 90 ? -7.426 -3.554 -21.530 1.00 47.56 90 PRO A O 1
ATOM 721 N N . ASP A 1 91 ? -6.490 -1.851 -22.680 1.00 46.75 91 ASP A N 1
ATOM 722 C CA . ASP A 1 91 ? -7.678 -1.419 -23.394 1.00 46.75 91 ASP A CA 1
ATOM 723 C C . ASP A 1 91 ? -8.038 -2.526 -24.399 1.00 46.75 91 ASP A C 1
ATOM 725 O O . ASP A 1 91 ? -7.728 -2.468 -25.586 1.00 46.75 91 ASP A O 1
ATOM 729 N N . ASN A 1 92 ? -8.585 -3.618 -23.869 1.00 46.31 92 ASN A N 1
ATOM 730 C CA . ASN A 1 92 ? -9.092 -4.776 -24.583 1.00 46.31 92 ASN A CA 1
ATOM 731 C C . ASN A 1 92 ? -10.449 -4.447 -25.208 1.00 46.31 92 ASN A C 1
ATOM 733 O O . ASN A 1 92 ? -10.988 -5.282 -25.922 1.00 46.31 92 ASN A O 1
ATOM 737 N N . GLU A 1 93 ? -11.003 -3.257 -24.953 1.00 46.41 93 GLU A N 1
ATOM 738 C CA . GLU A 1 93 ? -12.194 -2.785 -25.652 1.00 46.41 93 GLU A CA 1
ATOM 739 C C . GLU A 1 93 ? -11.850 -2.115 -26.989 1.00 46.41 93 GLU A C 1
ATOM 741 O O . GLU A 1 93 ? -12.718 -2.062 -27.857 1.00 46.41 93 GLU A O 1
ATOM 746 N N . THR A 1 94 ? -10.590 -1.708 -27.230 1.00 52.66 94 THR A N 1
ATOM 747 C CA . THR A 1 94 ? -10.253 -0.971 -28.466 1.00 52.66 94 THR A CA 1
ATOM 748 C C . THR A 1 94 ? -9.028 -1.471 -29.246 1.00 52.66 94 THR A C 1
ATOM 750 O O . THR A 1 94 ? -8.817 -1.045 -30.384 1.00 52.66 94 THR A O 1
ATOM 753 N N . ARG A 1 95 ? -8.215 -2.400 -28.720 1.00 56.97 95 ARG A N 1
ATOM 754 C CA . ARG A 1 95 ? -7.096 -2.987 -29.485 1.00 56.97 95 ARG A CA 1
ATOM 755 C C . ARG A 1 95 ? -7.501 -4.273 -30.198 1.00 56.97 95 ARG A C 1
ATOM 757 O O . ARG A 1 95 ? -7.466 -5.350 -29.612 1.00 56.97 95 ARG A O 1
ATOM 764 N N . LEU A 1 96 ? -7.793 -4.158 -31.494 1.00 64.19 96 LEU A N 1
ATOM 765 C CA . LEU A 1 96 ? -7.853 -5.317 -32.388 1.00 64.19 96 LEU A CA 1
ATOM 766 C C . LEU A 1 96 ? -6.533 -6.089 -32.303 1.00 64.19 96 LEU A C 1
ATOM 768 O O . LEU A 1 96 ? -5.441 -5.518 -32.382 1.00 64.19 96 LEU A O 1
ATOM 772 N N . THR A 1 97 ? -6.628 -7.401 -32.142 1.00 72.94 97 THR A N 1
ATOM 773 C CA . THR A 1 97 ? -5.463 -8.278 -32.156 1.00 72.94 97 THR A CA 1
ATOM 774 C C . THR A 1 97 ? -4.797 -8.236 -33.533 1.00 72.94 97 THR A C 1
ATOM 776 O O . THR A 1 97 ? -5.442 -8.012 -34.558 1.00 72.94 97 THR A O 1
ATOM 779 N N . ARG A 1 98 ? -3.489 -8.526 -33.599 1.00 75.06 98 ARG A N 1
ATOM 780 C CA . ARG A 1 98 ? -2.756 -8.642 -34.878 1.00 75.06 98 ARG A CA 1
ATOM 781 C C . ARG A 1 98 ? -3.492 -9.520 -35.893 1.00 75.06 98 ARG A C 1
ATOM 783 O O . ARG A 1 98 ? -3.456 -9.240 -37.085 1.00 75.06 98 ARG A O 1
ATOM 790 N N . ARG A 1 99 ? -4.132 -10.592 -35.414 1.00 75.88 99 ARG A N 1
ATOM 791 C CA . ARG A 1 99 ? -4.864 -11.537 -36.256 1.00 75.88 99 ARG A CA 1
ATOM 792 C C . ARG A 1 99 ? -6.093 -10.890 -36.890 1.00 75.88 99 ARG A C 1
ATOM 794 O O . ARG A 1 99 ? -6.262 -11.010 -38.094 1.00 75.88 99 ARG A O 1
ATOM 801 N N . GLU A 1 100 ? -6.879 -10.159 -36.107 1.00 79.25 100 GLU A N 1
ATOM 802 C CA . GLU A 1 100 ? -8.062 -9.441 -36.593 1.00 79.25 100 GLU A CA 1
ATOM 803 C C . GLU A 1 100 ? -7.682 -8.329 -37.573 1.00 79.25 100 GLU A C 1
ATOM 805 O O . GLU A 1 100 ? -8.309 -8.200 -38.616 1.00 79.25 100 GLU A O 1
ATOM 810 N N . ILE A 1 101 ? -6.612 -7.572 -37.304 1.00 80.62 101 ILE A N 1
ATOM 811 C CA . ILE A 1 101 ? -6.118 -6.538 -38.233 1.00 80.62 101 ILE A CA 1
ATOM 812 C C . ILE A 1 101 ? -5.758 -7.162 -39.590 1.00 80.62 101 ILE A C 1
ATOM 814 O O . ILE A 1 101 ? -6.131 -6.640 -40.638 1.00 80.62 101 ILE A O 1
ATOM 818 N N . LEU A 1 102 ? -5.064 -8.304 -39.586 1.00 79.88 102 LEU A N 1
ATOM 819 C CA . LEU A 1 102 ? -4.677 -8.995 -40.818 1.00 79.88 102 LEU A CA 1
ATOM 820 C C . LEU A 1 102 ? -5.870 -9.626 -41.548 1.00 79.88 102 LEU A C 1
ATOM 822 O O . LEU A 1 102 ? -5.880 -9.627 -42.777 1.00 79.88 102 LEU A O 1
ATOM 826 N N . GLU A 1 103 ? -6.875 -10.138 -40.831 1.00 85.00 103 GLU A N 1
ATOM 827 C CA . GLU A 1 103 ? -8.114 -10.630 -41.449 1.00 85.00 103 GLU A CA 1
ATOM 828 C C . GLU A 1 103 ? -8.911 -9.498 -42.096 1.00 85.00 103 GLU A C 1
ATOM 830 O O . GLU A 1 103 ? -9.310 -9.625 -43.250 1.00 85.00 103 GLU A O 1
ATOM 835 N N . ARG A 1 104 ? -9.065 -8.361 -41.414 1.00 84.38 104 ARG A N 1
ATOM 836 C CA . ARG A 1 104 ? -9.757 -7.188 -41.965 1.00 84.38 104 ARG A CA 1
ATOM 837 C C . ARG A 1 104 ? -9.033 -6.614 -43.181 1.00 84.38 104 ARG A C 1
ATOM 839 O O . ARG A 1 104 ? -9.682 -6.248 -44.156 1.00 84.38 104 ARG A O 1
ATOM 846 N N . LEU A 1 105 ? -7.697 -6.606 -43.168 1.00 84.19 105 LEU A N 1
ATOM 847 C CA . LEU A 1 105 ? -6.885 -6.227 -44.328 1.00 84.19 105 LEU A CA 1
ATOM 848 C C . LEU A 1 105 ? -7.075 -7.212 -45.492 1.00 84.19 105 LEU A C 1
ATOM 850 O O . LEU A 1 105 ? -7.242 -6.798 -46.635 1.00 84.19 105 LEU A O 1
ATOM 854 N N . LYS A 1 106 ? -7.088 -8.521 -45.205 1.00 83.19 106 LYS A N 1
ATOM 855 C CA . LYS A 1 106 ? -7.323 -9.574 -46.206 1.00 83.19 106 LYS A CA 1
ATOM 856 C C . LYS A 1 106 ? -8.723 -9.479 -46.820 1.00 83.19 106 LYS A C 1
ATOM 858 O O . LYS A 1 106 ? -8.871 -9.725 -48.013 1.00 83.19 106 LYS A O 1
ATOM 863 N N . ASN A 1 107 ? -9.722 -9.121 -46.018 1.00 88.31 107 ASN A N 1
ATOM 864 C CA . ASN A 1 107 ? -11.109 -8.953 -46.449 1.00 88.31 107 ASN A CA 1
ATOM 865 C C . ASN A 1 107 ? -11.371 -7.594 -47.124 1.00 88.31 107 ASN A C 1
ATOM 867 O O . ASN A 1 107 ? -12.465 -7.379 -47.638 1.00 88.31 107 ASN A O 1
ATOM 871 N N . GLY A 1 108 ? -10.391 -6.682 -47.134 1.00 83.75 108 GLY A N 1
ATOM 872 C CA . GLY A 1 108 ? -10.527 -5.340 -47.709 1.00 83.75 108 GLY A CA 1
ATOM 873 C C . GLY A 1 108 ? -11.365 -4.372 -46.867 1.00 83.75 108 GLY A C 1
ATOM 874 O O . GLY A 1 108 ? -11.790 -3.339 -47.372 1.00 83.75 108 GLY A O 1
ATOM 875 N N . GLU A 1 109 ? -11.611 -4.692 -45.596 1.00 84.31 109 GLU A N 1
ATOM 876 C CA . GLU A 1 109 ? -12.361 -3.846 -44.657 1.00 84.31 109 GLU A CA 1
ATOM 877 C C . GLU A 1 109 ? -11.532 -2.676 -44.115 1.00 84.31 109 GLU A C 1
ATOM 879 O O . GLU A 1 109 ? -12.094 -1.710 -43.602 1.00 84.31 109 GLU A O 1
ATOM 884 N N . ILE A 1 110 ? -10.204 -2.798 -44.177 1.00 83.62 110 ILE A N 1
ATOM 885 C CA . ILE A 1 110 ? -9.239 -1.746 -43.856 1.00 83.62 110 ILE A CA 1
ATOM 886 C C . ILE A 1 110 ? -8.126 -1.749 -44.902 1.00 83.62 110 ILE A C 1
ATOM 888 O O . ILE A 1 110 ? -7.757 -2.791 -45.447 1.00 83.62 110 ILE A O 1
ATOM 892 N N . THR A 1 111 ? -7.565 -0.580 -45.163 1.00 83.38 111 THR A N 1
ATOM 893 C CA . THR A 1 111 ? -6.396 -0.386 -46.022 1.00 83.38 111 THR A CA 1
ATOM 894 C C . THR A 1 111 ? -5.094 -0.684 -45.272 1.00 83.38 111 THR A C 1
ATOM 896 O O . THR A 1 111 ? -5.055 -0.770 -44.044 1.00 83.38 111 THR A O 1
ATOM 899 N N . ALA A 1 112 ? -3.988 -0.832 -46.008 1.00 80.38 112 ALA A N 1
ATOM 900 C CA . ALA A 1 112 ? -2.670 -1.067 -45.412 1.00 80.38 112 ALA A CA 1
ATOM 901 C C . ALA A 1 112 ? -2.210 0.089 -44.499 1.00 80.38 112 ALA A C 1
ATOM 903 O O . ALA A 1 112 ? 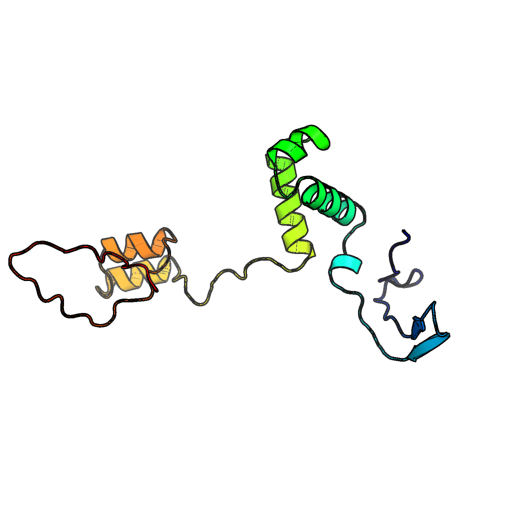-1.544 -0.158 -43.494 1.00 80.38 112 ALA A O 1
ATOM 904 N N . ASP A 1 113 ? -2.596 1.327 -44.824 1.00 75.62 113 ASP A N 1
ATOM 905 C CA . ASP A 1 113 ? -2.300 2.513 -44.012 1.00 75.62 113 ASP A CA 1
ATOM 906 C C . ASP A 1 113 ? -3.104 2.504 -42.699 1.00 75.62 113 ASP A C 1
ATOM 908 O O . ASP A 1 113 ? -2.549 2.637 -41.607 1.00 75.62 113 ASP A O 1
ATOM 912 N N . GLU A 1 114 ? -4.403 2.199 -42.783 1.00 75.69 114 GLU A N 1
ATOM 913 C CA . GLU A 1 114 ? -5.276 2.027 -41.616 1.00 75.69 114 GLU A CA 1
ATOM 914 C C . GLU A 1 114 ? -4.810 0.874 -40.716 1.00 75.69 114 GLU A C 1
ATOM 916 O O . GLU A 1 114 ? -4.771 1.015 -39.493 1.00 75.69 114 GLU A O 1
ATOM 921 N N . ALA A 1 115 ? -4.378 -0.245 -41.303 1.00 77.44 115 ALA A N 1
ATOM 922 C CA . ALA A 1 115 ? -3.806 -1.367 -40.566 1.00 77.44 115 ALA A CA 1
ATOM 923 C C . ALA A 1 115 ? -2.514 -0.978 -39.824 1.00 77.44 115 ALA A C 1
ATOM 925 O O . ALA A 1 115 ? -2.322 -1.384 -38.675 1.00 77.44 115 ALA A O 1
ATOM 926 N N . GLY A 1 116 ? -1.649 -0.165 -40.444 1.00 75.06 116 GLY A N 1
ATOM 927 C CA . GLY A 1 116 ? -0.435 0.365 -39.817 1.00 75.06 116 GLY A CA 1
ATOM 928 C C . GLY A 1 116 ? -0.737 1.247 -38.603 1.00 75.06 116 GLY A C 1
ATOM 929 O O . GLY A 1 116 ? -0.126 1.078 -37.545 1.00 75.06 116 GLY A O 1
ATOM 930 N N . ASN A 1 117 ? -1.739 2.118 -38.722 1.00 69.62 117 ASN A N 1
ATOM 931 C CA . ASN A 1 117 ? -2.161 3.018 -37.648 1.00 69.62 117 ASN A CA 1
ATOM 932 C C . ASN A 1 117 ? -2.767 2.267 -36.448 1.00 69.62 117 ASN A C 1
ATOM 934 O O . ASN A 1 117 ? -2.440 2.571 -35.298 1.00 69.62 117 ASN A O 1
ATOM 938 N N . VAL A 1 118 ? -3.584 1.239 -36.703 1.00 69.12 118 VAL A N 1
ATOM 939 C CA . VAL A 1 118 ? -4.196 0.401 -35.654 1.00 69.12 118 VAL A CA 1
ATOM 940 C C . VAL A 1 118 ? -3.157 -0.502 -34.968 1.00 69.12 118 VAL A C 1
ATOM 942 O O . VAL A 1 118 ? -3.212 -0.697 -33.753 1.00 69.12 118 VAL A O 1
ATOM 945 N N . TYR A 1 119 ? -2.171 -1.022 -35.707 1.00 65.38 119 TYR A N 1
ATOM 946 C CA . TYR A 1 119 ? -1.162 -1.948 -35.174 1.00 65.38 119 TYR A CA 1
ATOM 947 C C . TYR A 1 119 ? -0.109 -1.272 -34.279 1.00 65.38 119 TYR A C 1
ATOM 949 O O . TYR A 1 119 ? 0.352 -1.869 -33.306 1.00 65.38 119 TYR A O 1
ATOM 957 N N . ILE A 1 120 ? 0.267 -0.020 -34.568 1.00 58.69 120 ILE A N 1
ATOM 958 C CA . ILE A 1 120 ? 1.351 0.693 -33.861 1.00 58.69 120 ILE A CA 1
ATOM 959 C C . ILE A 1 120 ? 0.882 1.294 -32.516 1.00 58.69 120 ILE A C 1
ATOM 961 O O . ILE A 1 120 ? 1.675 1.837 -31.748 1.00 58.69 120 ILE A O 1
ATOM 965 N N . GLY A 1 121 ? -0.398 1.152 -32.152 1.00 50.09 121 GLY A N 1
ATOM 966 C CA . GLY A 1 121 ? -0.922 1.747 -30.920 1.00 50.09 121 GLY A CA 1
ATOM 967 C C . GLY A 1 121 ? -0.943 3.277 -30.968 1.00 50.09 121 GLY A C 1
ATOM 968 O O . GLY A 1 121 ? -0.884 3.926 -29.921 1.00 50.09 121 GLY A O 1
ATOM 969 N N . GLY A 1 122 ? -1.014 3.848 -32.174 1.00 40.25 122 GLY A N 1
ATOM 970 C CA . GLY A 1 122 ? -1.351 5.248 -32.361 1.00 40.25 122 GLY A CA 1
ATOM 971 C C . GLY A 1 122 ? -2.771 5.466 -31.859 1.00 40.25 122 GLY A C 1
ATOM 972 O O . GLY A 1 122 ? -3.672 4.703 -32.193 1.00 40.25 122 GLY A O 1
ATOM 973 N N . ARG A 1 123 ? -2.953 6.470 -30.998 1.00 37.78 123 ARG A N 1
ATOM 974 C CA . ARG A 1 123 ? -4.257 6.884 -30.469 1.00 37.78 123 ARG A CA 1
ATOM 975 C C . ARG A 1 123 ? -5.268 6.887 -31.612 1.00 37.78 123 ARG A C 1
ATOM 977 O O . ARG A 1 123 ? -5.074 7.622 -32.579 1.00 37.78 123 ARG A O 1
ATOM 984 N N . ALA A 1 124 ? -6.327 6.093 -31.494 1.00 38.44 124 ALA A N 1
ATOM 985 C CA . ALA A 1 124 ? -7.486 6.271 -32.344 1.00 38.44 124 ALA A CA 1
ATOM 986 C C . ALA A 1 124 ? -7.936 7.726 -32.171 1.00 38.44 124 ALA A C 1
ATOM 988 O O . ALA A 1 124 ? -8.308 8.148 -31.075 1.00 38.44 124 ALA A O 1
ATOM 989 N N . PHE A 1 125 ? -7.836 8.508 -33.243 1.00 31.12 125 PHE A N 1
ATOM 990 C CA . PHE A 1 125 ? -8.546 9.769 -33.358 1.00 31.12 125 PHE A CA 1
ATOM 991 C C . PHE A 1 125 ? -10.025 9.384 -33.471 1.00 31.12 125 PHE A C 1
ATOM 993 O O . PHE A 1 125 ? -10.557 9.161 -34.556 1.00 31.12 125 PHE A O 1
ATOM 1000 N N . SER A 1 126 ? -10.677 9.180 -32.327 1.00 41.16 126 SER A N 1
ATOM 1001 C CA . SER A 1 126 ? -12.118 8.990 -32.253 1.00 41.16 126 SER A CA 1
ATOM 1002 C C . SER A 1 126 ? -12.782 10.332 -32.531 1.00 41.16 126 SER A C 1
ATOM 1004 O O . SER A 1 126 ? -13.055 11.136 -31.646 1.00 41.16 126 SER A O 1
ATOM 1006 N N . GLY A 1 127 ? -13.006 10.596 -33.809 1.00 39.22 127 GLY A N 1
ATOM 1007 C CA . GLY A 1 127 ? -13.769 11.750 -34.240 1.00 39.22 127 GLY A CA 1
ATOM 1008 C C . GLY A 1 127 ? -13.346 12.183 -35.619 1.00 39.22 127 GLY A C 1
ATOM 1009 O O . GLY A 1 127 ? -12.408 12.955 -35.741 1.00 39.22 127 GLY A O 1
ATOM 1010 N N . LEU A 1 128 ? -14.039 11.664 -36.629 1.00 38.38 128 LEU A N 1
ATOM 1011 C CA . LEU A 1 128 ? -14.649 12.427 -37.721 1.00 38.38 128 LEU A CA 1
ATOM 1012 C C . LEU A 1 128 ? -15.469 11.439 -38.570 1.00 38.38 128 LEU A C 1
ATOM 1014 O O . LEU A 1 128 ? -15.186 11.175 -39.733 1.00 38.38 128 LEU A O 1
ATOM 1018 N N . ALA A 1 129 ? -16.524 10.890 -37.965 1.00 38.59 129 ALA A N 1
ATOM 1019 C CA . ALA A 1 129 ? -17.703 10.567 -38.750 1.00 38.59 129 ALA A CA 1
ATOM 1020 C C . ALA A 1 129 ? -18.328 11.911 -39.161 1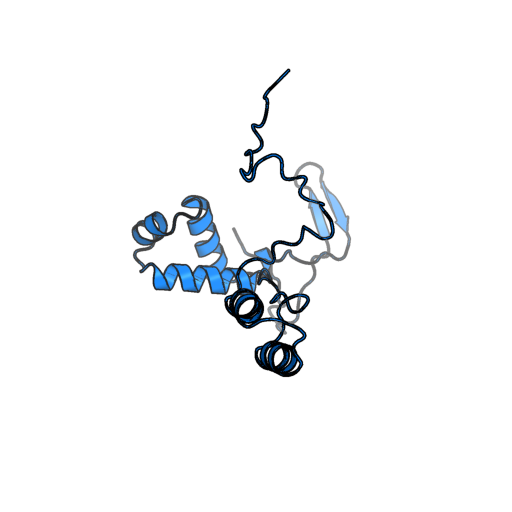.00 38.59 129 ALA A C 1
ATOM 1022 O O . ALA A 1 129 ? -18.709 12.698 -38.297 1.00 38.59 129 ALA A O 1
ATOM 1023 N N . GLY A 1 130 ? -18.366 12.183 -40.465 1.00 44.00 130 GLY A N 1
ATOM 1024 C CA . GLY A 1 130 ? -19.172 13.248 -41.063 1.00 44.00 130 GLY A CA 1
ATOM 1025 C C . GLY A 1 130 ? -18.725 14.681 -40.764 1.00 44.00 130 GLY A C 1
ATOM 1026 O O . GLY A 1 130 ? -19.316 15.365 -39.933 1.00 44.00 130 GLY A O 1
ATOM 1027 N N . ARG A 1 131 ? -17.755 15.193 -41.524 1.00 37.75 131 ARG A N 1
ATOM 1028 C CA . ARG A 1 131 ? -17.759 16.612 -41.905 1.00 37.75 131 ARG A CA 1
ATOM 1029 C C . ARG A 1 131 ? -17.451 16.703 -43.386 1.00 37.75 131 ARG A C 1
ATOM 1031 O O . ARG A 1 131 ? -16.327 16.428 -43.796 1.00 37.75 131 ARG A O 1
ATOM 1038 N N . ASP A 1 132 ? -18.457 17.090 -44.160 1.00 37.62 132 ASP A N 1
ATOM 1039 C CA . ASP A 1 132 ? -18.247 17.632 -45.493 1.00 37.62 132 ASP A CA 1
ATOM 1040 C C . ASP A 1 132 ? -17.246 18.787 -45.375 1.00 37.62 132 ASP A C 1
ATOM 1042 O O . ASP A 1 132 ? -17.540 19.842 -44.806 1.00 37.62 132 ASP A O 1
ATOM 1046 N N . LEU A 1 133 ? -16.026 18.571 -45.866 1.00 38.47 133 LEU A N 1
ATOM 1047 C CA . LEU A 1 133 ? -15.098 19.659 -46.122 1.00 38.47 133 LEU A CA 1
ATOM 104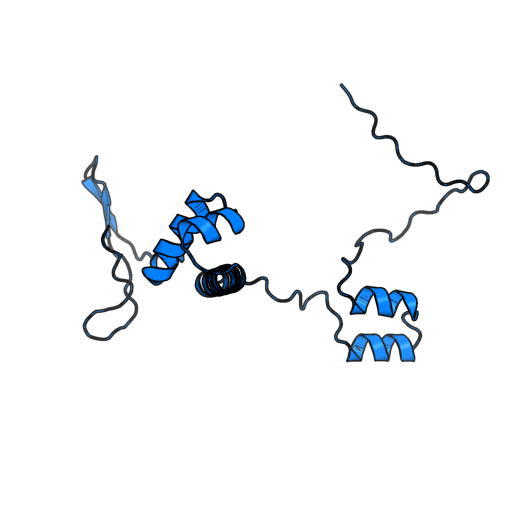8 C C . LEU A 1 133 ? -15.649 20.434 -47.316 1.00 38.47 133 LEU A C 1
ATOM 1050 O O . LEU A 1 133 ? -15.485 20.018 -48.461 1.00 38.47 133 LEU A O 1
ATOM 1054 N N . GLN A 1 134 ? -16.275 21.582 -47.061 1.00 38.69 134 GLN A N 1
ATOM 1055 C CA . GLN A 1 134 ? -16.381 22.593 -48.103 1.00 38.69 134 GLN A CA 1
ATOM 1056 C C . GLN A 1 134 ? -14.981 23.151 -48.350 1.00 38.69 134 GLN A C 1
ATOM 1058 O O . GLN A 1 134 ? -14.449 23.962 -47.594 1.00 38.69 134 GLN A O 1
ATOM 1063 N N . THR A 1 135 ? -14.363 22.658 -49.413 1.00 41.31 135 THR A N 1
ATOM 1064 C CA . THR A 1 135 ? -13.182 23.248 -50.019 1.00 41.31 135 THR A CA 1
ATOM 1065 C C . THR A 1 135 ? -13.608 24.493 -50.790 1.00 41.31 135 THR A C 1
ATOM 1067 O O . THR A 1 135 ? -14.411 24.422 -51.714 1.00 41.31 135 THR A O 1
ATOM 1070 N N . ILE A 1 136 ? -13.036 25.647 -50.449 1.00 41.81 136 ILE A N 1
ATOM 1071 C CA . ILE A 1 136 ? -13.020 26.803 -51.348 1.00 41.81 136 ILE A CA 1
ATOM 1072 C C . ILE A 1 136 ? -11.565 26.967 -51.788 1.00 41.81 136 ILE A C 1
ATOM 1074 O O . ILE A 1 136 ? -10.693 27.247 -50.971 1.00 41.81 136 ILE A O 1
ATOM 1078 N N . ASN A 1 137 ? -11.294 26.704 -53.069 1.00 37.81 137 ASN A N 1
ATOM 1079 C CA . ASN A 1 137 ? -9.977 26.822 -53.713 1.00 37.81 137 ASN A CA 1
ATOM 1080 C C . ASN A 1 137 ? -8.809 26.079 -53.028 1.00 37.81 137 ASN A C 1
ATOM 1082 O O . ASN A 1 137 ? -7.675 26.549 -53.031 1.00 37.81 137 ASN A O 1
ATOM 1086 N N . GLY A 1 138 ? -9.063 24.884 -52.487 1.00 44.97 138 GLY A N 1
ATOM 1087 C CA . GLY A 1 138 ? -8.005 23.892 -52.250 1.00 44.97 138 GLY A CA 1
ATOM 1088 C C . GLY A 1 138 ? -6.988 24.193 -51.140 1.00 44.97 138 GLY A C 1
ATOM 1089 O O . GLY A 1 138 ? -5.946 23.544 -51.113 1.00 44.97 138 GLY A O 1
ATOM 1090 N N . GLN A 1 139 ? -7.264 25.110 -50.208 1.00 40.47 139 GLN A N 1
ATOM 1091 C CA . GLN A 1 139 ? -6.428 25.306 -49.014 1.00 40.47 139 GLN A CA 1
ATOM 1092 C C . GLN A 1 139 ? -7.226 25.114 -47.719 1.00 40.47 139 GLN A C 1
ATOM 1094 O O . GLN A 1 139 ? -8.307 25.673 -47.547 1.00 40.47 139 GLN A O 1
ATOM 1099 N N . ALA A 1 140 ? -6.672 24.322 -46.795 1.00 43.53 140 ALA A N 1
ATOM 1100 C CA . ALA A 1 140 ? -7.208 24.145 -45.450 1.00 43.53 140 ALA A CA 1
ATOM 1101 C C . ALA A 1 140 ? -6.895 25.387 -44.601 1.00 43.53 140 ALA A C 1
ATOM 1103 O O . ALA A 1 140 ? -5.731 25.690 -44.343 1.00 43.53 140 ALA A O 1
ATOM 1104 N N . ILE A 1 141 ? -7.927 26.104 -44.161 1.00 41.25 141 ILE A N 1
ATOM 1105 C CA . ILE A 1 141 ? -7.790 27.199 -43.196 1.00 41.25 141 ILE A CA 1
ATOM 1106 C C . ILE A 1 141 ? -7.787 26.629 -41.773 1.00 41.25 141 ILE A C 1
ATOM 1108 O O . ILE A 1 141 ? -8.737 25.972 -41.347 1.00 41.25 141 ILE A O 1
ATOM 1112 N N . GLY A 1 142 ? -6.690 26.853 -41.046 1.00 38.25 142 GLY A N 1
ATOM 1113 C CA . GLY A 1 142 ? -6.567 26.507 -39.631 1.00 38.25 142 GLY A CA 1
ATOM 1114 C C . GLY A 1 142 ? -7.538 27.324 -38.777 1.00 38.25 142 GLY A C 1
ATOM 1115 O O . GLY A 1 142 ? -7.703 28.525 -38.987 1.00 38.25 142 GLY A O 1
ATOM 1116 N N . ALA A 1 143 ? -8.187 26.675 -37.810 1.00 37.22 143 ALA A N 1
ATOM 1117 C CA . ALA A 1 143 ? -9.047 27.356 -36.852 1.00 37.22 143 ALA A CA 1
ATOM 1118 C C . ALA A 1 143 ? -8.189 28.204 -35.897 1.00 37.22 143 ALA A C 1
ATOM 1120 O O . ALA A 1 143 ? -7.482 27.667 -35.045 1.00 37.22 143 ALA A O 1
ATOM 1121 N N . TYR A 1 144 ? -8.253 29.527 -36.043 1.00 34.62 144 TYR A N 1
ATOM 1122 C CA . TYR A 1 144 ? -7.804 30.461 -35.015 1.00 34.62 144 TYR A CA 1
ATOM 1123 C C . TYR A 1 144 ? -8.790 30.399 -33.844 1.00 34.62 144 TYR A C 1
ATOM 1125 O O . TYR A 1 144 ? -9.980 30.655 -34.016 1.00 34.62 144 TYR A O 1
ATOM 1133 N N . THR A 1 145 ? -8.307 30.059 -32.650 1.00 41.00 145 THR A N 1
ATOM 1134 C CA . THR A 1 145 ? -9.074 30.240 -31.415 1.00 41.00 145 THR A CA 1
ATOM 1135 C C . THR A 1 145 ? -9.065 31.723 -31.075 1.00 41.00 145 THR A C 1
ATOM 1137 O O . THR A 1 145 ? -8.039 32.260 -30.658 1.00 41.00 145 THR A O 1
ATOM 1140 N N . GLN A 1 146 ? -10.192 32.389 -31.299 1.00 38.50 146 GLN A N 1
ATOM 1141 C CA . GLN A 1 146 ? -10.423 33.741 -30.820 1.00 38.50 146 GLN A CA 1
ATOM 1142 C C . GLN A 1 146 ? -10.599 33.676 -29.299 1.00 38.50 146 GLN A C 1
ATOM 1144 O O . GLN A 1 146 ? -11.462 32.955 -28.797 1.00 38.50 146 GLN A O 1
ATOM 1149 N N . SER A 1 147 ? -9.709 34.359 -28.586 1.00 42.78 147 SER A N 1
ATOM 1150 C CA . SER A 1 147 ? -9.877 34.692 -27.180 1.00 42.78 147 SER A CA 1
ATOM 1151 C C . SER A 1 147 ? -11.043 35.672 -27.001 1.00 42.78 147 SER A C 1
ATOM 1153 O O . SER A 1 147 ? -11.351 36.435 -27.921 1.00 42.78 147 SER A O 1
ATOM 1155 N N . ASP A 1 148 ? -11.587 35.661 -25.779 1.00 33.16 148 ASP A N 1
ATOM 1156 C CA . ASP A 1 148 ? -12.337 36.738 -25.105 1.00 33.16 148 ASP A CA 1
ATOM 1157 C C . ASP A 1 148 ? -13.873 36.718 -25.256 1.00 33.16 148 ASP A C 1
ATOM 1159 O O . ASP A 1 148 ? -14.392 36.231 -26.266 1.00 33.16 148 ASP A O 1
ATOM 1163 N N . PRO A 1 149 ? -14.634 37.205 -24.245 1.00 54.81 149 PRO A N 1
ATOM 1164 C CA . PRO A 1 149 ? -14.267 38.199 -23.219 1.00 54.81 149 PRO A CA 1
ATOM 1165 C C . PRO A 1 149 ? -14.255 37.749 -21.752 1.00 54.81 149 PRO A C 1
ATOM 1167 O O . PRO A 1 149 ? -14.926 36.751 -21.403 1.00 54.81 149 PRO A O 1
#

Sequence (149 aa):
MAKILDQCPVCQSRMEITQLSCTSCETVVVGRFEPNRFSKLPQESIAFLEAFVRNRGNVKEMERDLGISYWVIRRKIDELIAELGLEAKPDNETRLTRREILERLKNGEITADEAGNVYIGGRAFSGLAGRDLQTINGQAIGAYTQSDP

pLDDT: mean 76.95, std 21.4, range [31.12, 97.94]

Foldseek 3Di:
DDQDPQADPPPRDGDWDAWDADPPPRDIDGDTHHDALLSQDDPVLVVLVVLCVVVVNPLVVSCVVVVDDSVVNVVSVVVSCVSSVVPDPPPPVQQDDLVRLVVCCVVVVDDPVRSVCSVVPNPPPPDDPDDDPPDDPPDDDDDDDDDDD